Protein AF-A0A536AEK1-F1 (afdb_monomer_lite)

Radius of gyration: 20.66 Å; chains: 1; bounding box: 70×39×29 Å

Secondary structure (DSSP, 8-state):
-EEE-SSHHHHHHHHHHHHHTS----EEESSHHHHHT--TT---S-EEEEHHHHHHS-GGG--S-EEEEESSHHHHHHHHHTSTTEEEEEETT--HHHHHHHHHHHHHHHTT-S-HHHHHHHHHHHHHHHHHHHHHHHHTT-

pLDDT: mean 80.78, std 9.52, range [54.62, 93.81]

Foldseek 3Di:
DEEAAQDPVLSVVVVVLVVVVVPDDYDYDNALVVLVVDPDVDDDQEYEHELVRLVVHDQQSPPHQYEYEDQDQVSQAVSLVSHPNRQTYDYSPDDSVRVVVSVVSSNVVVVCVDPVVRVVVVVVVVVVVVVVVVVVVVVVVD

Structure (mmCIF, N/CA/C/O backbone):
data_AF-A0A536AEK1-F1
#
_entry.id   AF-A0A536AEK1-F1
#
loop_
_atom_site.group_PDB
_atom_site.id
_atom_site.type_symbol
_atom_site.label_atom_id
_atom_site.label_alt_id
_atom_site.label_comp_id
_atom_site.label_asym_id
_atom_site.label_entity_id
_atom_site.label_seq_id
_atom_site.pdbx_PDB_ins_code
_atom_site.Cartn_x
_atom_site.Cartn_y
_atom_site.Cartn_z
_atom_site.occupancy
_atom_site.B_iso_or_equiv
_atom_site.auth_seq_id
_atom_site.auth_comp_id
_atom_site.auth_asym_id
_atom_site.auth_atom_id
_atom_site.pdbx_PDB_model_num
ATOM 1 N N . MET A 1 1 ? -4.735 5.158 -2.231 1.00 83.69 1 MET A N 1
ATOM 2 C CA . MET A 1 1 ? -3.407 4.617 -1.862 1.00 83.69 1 MET A CA 1
ATOM 3 C C . MET A 1 1 ? -2.815 5.396 -0.697 1.00 83.69 1 MET A C 1
ATOM 5 O O . MET A 1 1 ? -2.724 6.614 -0.755 1.00 83.69 1 MET A O 1
ATOM 9 N N . LEU A 1 2 ? -2.430 4.705 0.374 1.00 81.56 2 LEU A N 1
ATOM 10 C CA . LEU A 1 2 ? -1.869 5.321 1.579 1.00 81.56 2 LEU A CA 1
ATOM 11 C C . LEU A 1 2 ? -0.337 5.312 1.528 1.00 81.56 2 LEU A C 1
ATOM 13 O O . LEU A 1 2 ? 0.259 4.276 1.253 1.00 81.56 2 LEU A O 1
ATOM 17 N N . LEU A 1 3 ? 0.296 6.440 1.830 1.00 83.12 3 LEU A N 1
ATOM 18 C CA . LEU A 1 3 ? 1.743 6.580 1.965 1.00 83.12 3 LEU A CA 1
ATOM 19 C C . LEU A 1 3 ? 2.090 6.771 3.440 1.00 83.12 3 LEU A C 1
ATOM 21 O O . LEU A 1 3 ? 1.753 7.796 4.030 1.00 83.12 3 LEU A O 1
ATOM 25 N N . VAL A 1 4 ? 2.780 5.801 4.033 1.00 81.75 4 VAL A N 1
ATOM 26 C CA . VAL A 1 4 ? 3.275 5.878 5.411 1.00 81.75 4 VAL A CA 1
ATOM 27 C C . VAL A 1 4 ? 4.788 6.054 5.364 1.00 81.75 4 VAL A C 1
ATOM 29 O O . VAL A 1 4 ? 5.545 5.089 5.251 1.00 81.75 4 VAL A O 1
ATOM 32 N N . VAL A 1 5 ? 5.238 7.304 5.412 1.00 80.69 5 VAL A N 1
ATOM 33 C CA . VAL A 1 5 ? 6.656 7.655 5.273 1.00 80.69 5 VAL A CA 1
ATOM 34 C C . VAL A 1 5 ? 7.016 8.677 6.340 1.00 80.69 5 VAL A C 1
ATOM 36 O O . VAL A 1 5 ? 6.451 9.769 6.374 1.00 80.69 5 VAL A O 1
ATOM 39 N N . GLY A 1 6 ? 7.977 8.332 7.199 1.00 72.94 6 GLY A N 1
ATOM 40 C CA . GLY A 1 6 ? 8.374 9.183 8.326 1.00 72.94 6 GLY A CA 1
ATOM 41 C C . GLY A 1 6 ? 9.117 10.447 7.897 1.00 72.94 6 GLY A C 1
ATOM 42 O O . GLY A 1 6 ? 9.081 11.452 8.599 1.00 72.94 6 GLY A O 1
ATOM 43 N N . HIS A 1 7 ? 9.762 10.425 6.725 1.00 70.06 7 HIS A N 1
ATOM 44 C CA . HIS A 1 7 ? 10.502 11.570 6.206 1.00 70.06 7 HIS A CA 1
ATOM 45 C C . HIS A 1 7 ? 9.621 12.443 5.290 1.00 70.06 7 HIS A C 1
ATOM 47 O O . HIS A 1 7 ? 9.190 11.968 4.232 1.00 70.06 7 HIS A O 1
ATOM 53 N N . PRO A 1 8 ? 9.378 13.726 5.628 1.00 66.56 8 PRO A N 1
ATOM 54 C CA . PRO A 1 8 ? 8.439 14.574 4.891 1.00 66.56 8 PRO A CA 1
ATOM 55 C C . PRO A 1 8 ? 8.846 14.804 3.428 1.00 66.56 8 PRO A C 1
ATOM 57 O O . PRO A 1 8 ? 7.977 14.793 2.558 1.00 66.56 8 PRO A O 1
ATOM 60 N N . GLY A 1 9 ? 10.148 14.929 3.138 1.00 64.62 9 GLY A N 1
ATOM 61 C CA . GLY A 1 9 ? 10.654 15.120 1.771 1.00 64.62 9 GLY A CA 1
ATOM 62 C C . GLY A 1 9 ? 10.483 13.894 0.864 1.00 64.62 9 GLY A C 1
ATOM 63 O O . GLY A 1 9 ? 10.085 14.033 -0.289 1.00 64.62 9 GLY A O 1
ATOM 64 N N . ILE A 1 10 ? 10.704 12.685 1.393 1.00 69.25 10 ILE A N 1
ATOM 65 C CA . ILE A 1 10 ? 10.526 11.433 0.634 1.00 69.25 10 ILE A CA 1
ATOM 66 C C . ILE A 1 10 ? 9.041 11.195 0.357 1.00 69.25 10 ILE A C 1
ATOM 68 O O . ILE A 1 10 ? 8.664 10.852 -0.761 1.00 69.25 10 ILE A O 1
ATOM 72 N N . GLY A 1 11 ? 8.190 11.425 1.361 1.00 70.12 11 GLY A N 1
ATOM 73 C CA . GLY A 1 11 ? 6.745 11.305 1.203 1.00 70.12 11 GLY A CA 1
ATOM 74 C C . GLY A 1 11 ? 6.191 12.247 0.130 1.00 70.12 11 GLY A C 1
ATOM 75 O O . GLY A 1 11 ? 5.407 11.802 -0.699 1.00 70.12 11 GLY A O 1
ATOM 76 N N . ALA A 1 12 ? 6.642 13.506 0.102 1.00 69.81 12 ALA A N 1
ATOM 77 C CA . ALA A 1 12 ? 6.214 14.486 -0.898 1.00 69.81 12 ALA A CA 1
ATOM 78 C C . ALA A 1 12 ? 6.686 14.138 -2.321 1.00 69.81 12 ALA A C 1
ATOM 80 O O 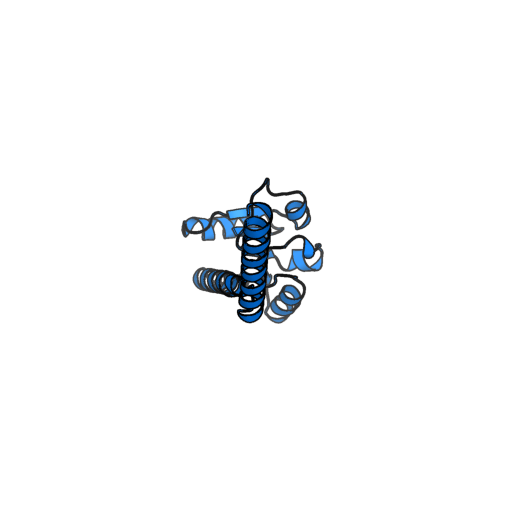. ALA A 1 12 ? 5.916 14.267 -3.270 1.00 69.81 12 ALA A O 1
ATOM 81 N N . GLY A 1 13 ? 7.927 13.662 -2.481 1.00 70.75 13 GLY A N 1
ATOM 82 C CA . GLY A 1 13 ? 8.441 13.233 -3.786 1.00 70.75 13 GLY A CA 1
ATOM 83 C C . GLY A 1 13 ? 7.690 12.022 -4.341 1.00 70.75 13 GLY A C 1
ATOM 84 O O . GLY A 1 13 ? 7.326 11.995 -5.514 1.00 70.75 13 GLY A O 1
ATOM 85 N N . LEU A 1 14 ? 7.396 11.044 -3.483 1.00 74.19 14 LEU A N 1
ATOM 86 C CA . LEU A 1 14 ? 6.643 9.854 -3.864 1.00 74.19 14 LEU A CA 1
ATOM 87 C C . LEU A 1 14 ? 5.182 10.186 -4.205 1.00 74.19 14 LEU A C 1
ATOM 89 O O . LEU A 1 14 ? 4.649 9.691 -5.193 1.00 74.19 14 LEU A O 1
ATOM 93 N N . GLU A 1 15 ? 4.551 11.054 -3.416 1.00 77.50 15 GLU A N 1
ATOM 94 C CA . GLU A 1 15 ? 3.208 11.570 -3.686 1.00 77.50 15 GLU A CA 1
ATOM 95 C C . GLU A 1 15 ? 3.150 12.314 -5.026 1.00 77.50 15 GLU A C 1
ATOM 97 O O . GLU A 1 15 ? 2.255 12.058 -5.826 1.00 77.50 15 GLU A O 1
ATOM 102 N N . ALA A 1 16 ? 4.133 13.171 -5.318 1.00 73.69 16 ALA A N 1
ATOM 103 C CA . ALA A 1 16 ? 4.214 13.878 -6.592 1.00 73.69 16 ALA A CA 1
ATOM 104 C C . ALA A 1 16 ? 4.345 12.914 -7.780 1.00 73.69 16 ALA A C 1
ATOM 106 O O . ALA A 1 16 ? 3.612 13.060 -8.756 1.00 73.69 16 ALA A O 1
ATOM 107 N N . LEU A 1 17 ? 5.217 11.904 -7.681 1.00 73.69 17 LEU A N 1
ATOM 108 C CA . LEU A 1 17 ? 5.374 10.875 -8.717 1.00 73.69 17 LEU A CA 1
ATOM 109 C C . LEU A 1 17 ? 4.064 10.125 -8.980 1.00 73.69 17 LEU A C 1
ATOM 111 O O . LEU A 1 17 ? 3.680 9.932 -10.128 1.00 73.69 17 LEU A O 1
ATOM 115 N N . LEU A 1 18 ? 3.351 9.746 -7.921 1.00 75.12 18 LEU A N 1
ATOM 116 C CA . LEU A 1 18 ? 2.094 9.006 -8.027 1.00 75.12 18 LEU A CA 1
ATOM 117 C C . LEU A 1 18 ? 0.932 9.863 -8.530 1.00 75.12 18 LEU A C 1
ATOM 119 O O . LEU A 1 18 ? 0.054 9.353 -9.224 1.00 75.12 18 LEU A O 1
ATOM 123 N N . ARG A 1 19 ? 0.931 11.158 -8.202 1.00 72.94 19 ARG A N 1
ATOM 124 C CA . ARG A 1 19 ? -0.086 12.104 -8.668 1.00 72.94 19 ARG A CA 1
ATOM 125 C C . ARG A 1 19 ? 0.078 12.445 -10.147 1.00 72.94 19 ARG A C 1
ATOM 127 O O . ARG A 1 19 ? -0.928 12.645 -10.814 1.00 72.94 19 ARG A O 1
ATOM 134 N N . ILE A 1 20 ? 1.310 12.470 -10.667 1.00 68.62 20 ILE A N 1
ATOM 135 C CA . ILE A 1 20 ? 1.577 12.650 -12.108 1.00 68.62 20 ILE A CA 1
ATOM 136 C C . ILE A 1 20 ? 0.928 11.534 -12.936 1.00 68.62 20 ILE A C 1
ATOM 138 O O . ILE A 1 20 ? 0.505 11.776 -14.061 1.00 68.62 20 ILE A O 1
ATOM 142 N N . GLU A 1 21 ? 0.798 10.325 -12.386 1.00 66.06 21 GLU A N 1
ATOM 143 C CA . GLU A 1 21 ? 0.109 9.234 -13.079 1.00 66.06 21 GLU A CA 1
ATOM 144 C C . GLU A 1 21 ? -1.427 9.389 -13.108 1.00 66.06 21 GLU A C 1
ATOM 146 O O . GLU A 1 21 ? -2.077 8.569 -13.752 1.00 66.06 21 GLU A O 1
ATOM 151 N N . GLU A 1 22 ? -2.015 10.375 -12.402 1.00 65.50 22 GLU A N 1
ATOM 152 C CA . GLU A 1 22 ? -3.465 10.664 -12.239 1.00 65.50 22 GLU A CA 1
ATOM 153 C C . GLU A 1 22 ? -4.361 9.460 -11.870 1.00 65.50 22 GLU A C 1
ATOM 155 O O . GLU A 1 22 ? -5.587 9.538 -11.838 1.00 65.50 22 GLU A O 1
ATOM 160 N N . ARG A 1 23 ? -3.749 8.320 -11.551 1.00 70.44 23 ARG A N 1
ATOM 161 C CA . ARG A 1 23 ? -4.412 7.025 -11.366 1.00 70.44 23 ARG A CA 1
ATOM 162 C C . ARG A 1 23 ? -4.653 6.654 -9.914 1.00 70.44 23 ARG A C 1
ATOM 164 O O . ARG A 1 23 ? -5.389 5.705 -9.649 1.00 70.44 23 ARG A O 1
ATOM 171 N N . TYR A 1 24 ? -4.030 7.364 -8.979 1.00 75.44 24 TYR A N 1
ATOM 172 C CA . TYR A 1 24 ? -4.073 7.027 -7.563 1.00 75.44 24 TYR A CA 1
ATOM 173 C C . TYR A 1 24 ? -4.486 8.244 -6.739 1.00 75.44 24 TYR A C 1
ATOM 175 O O . TYR A 1 24 ? -3.785 9.251 -6.721 1.00 75.44 24 TYR A O 1
ATOM 183 N N . ASP A 1 25 ? -5.586 8.122 -5.994 1.00 79.56 25 ASP A N 1
ATOM 184 C CA . ASP A 1 25 ? -5.889 9.041 -4.894 1.00 79.56 25 ASP A CA 1
ATOM 185 C C . ASP A 1 25 ? -4.926 8.744 -3.737 1.00 79.56 25 ASP A C 1
ATOM 187 O O . ASP A 1 25 ? -4.957 7.646 -3.172 1.00 79.56 25 ASP A O 1
ATOM 191 N N . THR A 1 26 ? -4.013 9.661 -3.421 1.00 83.44 26 THR A N 1
ATOM 192 C CA . THR A 1 26 ? -2.951 9.447 -2.428 1.00 83.44 26 THR A CA 1
ATOM 193 C C . THR A 1 26 ? -3.199 10.227 -1.148 1.00 83.44 26 THR A C 1
ATOM 195 O O . THR A 1 26 ? -3.470 11.422 -1.188 1.00 83.44 26 THR A O 1
ATOM 198 N N . ARG A 1 27 ? -3.010 9.581 0.008 1.00 84.31 27 ARG A N 1
ATOM 199 C CA . ARG A 1 27 ? -2.935 10.272 1.306 1.00 84.31 27 ARG A CA 1
ATOM 200 C C . ARG A 1 27 ? -1.663 9.902 2.035 1.00 84.31 27 ARG A C 1
ATOM 202 O O . ARG A 1 27 ? -1.237 8.750 1.984 1.00 84.31 27 ARG A O 1
ATOM 209 N N . ARG A 1 28 ? -1.078 10.870 2.737 1.00 84.94 28 ARG A N 1
ATOM 210 C CA . ARG A 1 28 ? 0.186 10.704 3.451 1.00 84.94 28 ARG A CA 1
ATOM 211 C C . ARG A 1 28 ? -0.006 10.790 4.956 1.00 84.94 28 ARG A C 1
ATOM 213 O O . ARG A 1 28 ? -0.659 11.697 5.459 1.00 84.94 28 ARG A O 1
ATOM 220 N N . VAL A 1 29 ? 0.653 9.883 5.659 1.00 84.38 29 VAL A N 1
ATOM 221 C CA . VAL A 1 29 ? 0.810 9.889 7.112 1.00 84.38 29 VAL A CA 1
ATOM 222 C C . VAL A 1 29 ? 2.277 9.652 7.460 1.00 84.38 29 VAL A C 1
ATOM 224 O O . VAL A 1 29 ? 3.035 9.074 6.678 1.00 84.38 29 VAL A O 1
ATOM 227 N N . GLN A 1 30 ? 2.695 10.124 8.628 1.00 84.19 30 GLN A N 1
ATOM 228 C CA . GLN A 1 30 ? 4.104 10.087 9.044 1.00 84.19 30 GLN A CA 1
ATOM 229 C C . GLN A 1 30 ? 4.419 8.923 9.988 1.00 84.19 30 GLN A C 1
ATOM 231 O O . GLN A 1 30 ? 5.583 8.619 10.236 1.00 84.19 30 GLN A O 1
ATOM 236 N N . SER A 1 31 ? 3.395 8.252 10.514 1.00 83.06 31 SER A N 1
ATOM 237 C CA . SER A 1 31 ? 3.552 7.128 11.434 1.00 83.06 31 SER A CA 1
ATOM 238 C C . SER A 1 31 ? 2.389 6.146 11.320 1.00 83.06 31 SER A C 1
ATOM 240 O O . SER A 1 31 ? 1.306 6.492 10.847 1.00 83.06 31 SER A O 1
ATOM 242 N N . LEU A 1 32 ? 2.600 4.914 11.792 1.00 81.81 32 LEU A N 1
ATOM 243 C CA . LEU A 1 32 ? 1.535 3.907 11.875 1.00 81.81 32 LEU A CA 1
ATOM 244 C C . LEU A 1 32 ? 0.471 4.253 12.926 1.00 81.81 32 LEU A C 1
ATOM 246 O O . LEU A 1 32 ? -0.676 3.841 12.792 1.00 81.81 32 LEU A O 1
ATOM 250 N N . GLU A 1 33 ? 0.809 5.065 13.927 1.00 81.19 33 GLU A N 1
ATOM 251 C CA . GLU A 1 33 ? -0.168 5.544 14.911 1.00 81.19 33 GLU A CA 1
ATOM 252 C C . GLU A 1 33 ? -1.182 6.508 14.279 1.00 81.19 33 GLU A C 1
ATOM 254 O O . GLU A 1 33 ? -2.368 6.437 14.586 1.00 81.19 33 GLU A O 1
ATOM 259 N N . GLN A 1 34 ? -0.762 7.336 13.313 1.00 78.81 34 GLN A N 1
ATOM 260 C CA . GLN A 1 34 ? -1.687 8.178 12.538 1.00 78.81 34 GLN A CA 1
ATOM 261 C C . GLN A 1 34 ? -2.637 7.351 11.662 1.00 78.81 34 GLN A C 1
ATOM 263 O O . GLN A 1 34 ? -3.770 7.762 11.439 1.00 78.81 34 GLN A O 1
ATOM 268 N N . VAL A 1 35 ? -2.213 6.166 11.204 1.00 78.94 35 VAL A N 1
ATOM 269 C CA . VAL A 1 35 ? -3.103 5.238 10.485 1.00 78.94 35 VAL A CA 1
ATOM 270 C C . VAL A 1 35 ? -4.239 4.776 11.399 1.00 78.94 35 VAL A C 1
ATOM 272 O O . VAL A 1 35 ? -5.390 4.740 10.972 1.00 78.94 35 VAL A O 1
ATOM 275 N N . ARG A 1 36 ? -3.933 4.466 12.667 1.00 72.75 36 ARG A N 1
ATOM 276 C CA . ARG A 1 36 ? -4.933 4.045 13.663 1.00 72.75 36 ARG A CA 1
ATOM 277 C C . ARG A 1 36 ? -5.816 5.167 14.166 1.00 72.75 36 ARG A C 1
ATOM 279 O O . ARG A 1 36 ? -6.997 4.929 14.387 1.00 72.75 36 ARG A O 1
ATOM 286 N N . ALA A 1 37 ? -5.245 6.357 14.353 1.00 67.38 37 ALA A N 1
ATOM 287 C CA . ALA A 1 37 ? -5.989 7.549 14.754 1.00 67.38 37 ALA A CA 1
ATOM 288 C C . ALA A 1 37 ? -7.073 7.930 13.732 1.00 67.38 37 ALA A C 1
ATOM 290 O O . ALA A 1 37 ? -7.967 8.706 14.050 1.00 67.38 37 ALA A O 1
ATOM 291 N N . GLY A 1 38 ? -7.027 7.317 12.548 1.00 61.53 38 GLY A N 1
ATOM 292 C CA . GLY A 1 38 ? -8.070 7.386 11.554 1.00 61.53 38 GLY A CA 1
ATOM 293 C C . GLY A 1 38 ? -7.723 8.428 10.512 1.00 61.53 38 GLY A C 1
ATOM 294 O O . GLY A 1 38 ? -7.489 9.597 10.799 1.00 61.53 38 GLY A O 1
ATOM 295 N N . VAL A 1 39 ? -7.726 7.984 9.265 1.00 61.44 39 VAL A N 1
ATOM 296 C CA . VAL A 1 39 ? -7.954 8.878 8.144 1.00 61.44 39 VAL A CA 1
ATOM 297 C C . VAL A 1 39 ? -9.472 8.867 7.948 1.00 61.44 39 VAL A C 1
ATOM 299 O O . VAL A 1 39 ? -9.984 7.885 7.424 1.00 61.44 39 VAL A O 1
ATOM 302 N N . ASP A 1 40 ? -10.185 9.882 8.448 1.00 58.78 40 ASP A N 1
ATOM 303 C CA . ASP A 1 40 ? -11.660 9.963 8.537 1.00 58.78 40 ASP A CA 1
ATOM 304 C C . ASP A 1 40 ? -12.413 9.208 7.427 1.00 58.78 40 ASP A C 1
ATOM 306 O O . ASP A 1 40 ? -12.527 9.684 6.295 1.00 58.78 40 ASP A O 1
ATOM 310 N N . GLY A 1 41 ? -12.899 8.001 7.751 1.00 61.91 41 GLY A N 1
ATOM 311 C CA . GLY A 1 41 ? -13.714 7.156 6.866 1.00 61.91 41 GLY A CA 1
ATOM 312 C C . GLY A 1 41 ? -13.057 6.715 5.551 1.00 61.91 41 GLY A C 1
ATOM 313 O O . GLY A 1 41 ? -13.710 6.070 4.734 1.00 61.91 41 GLY A O 1
ATOM 314 N N . TRP A 1 42 ? -11.786 7.043 5.319 1.00 68.88 42 TRP A N 1
ATOM 315 C CA . TRP A 1 42 ? -11.098 6.780 4.062 1.00 68.88 42 TRP A CA 1
ATOM 316 C C . TRP A 1 42 ? -10.290 5.490 4.151 1.00 68.88 42 TRP A C 1
ATOM 318 O O . TRP A 1 42 ? -9.361 5.349 4.948 1.00 68.88 42 TRP A O 1
ATOM 328 N N . THR A 1 43 ? -10.634 4.541 3.287 1.00 70.31 43 THR A N 1
ATOM 329 C CA . THR A 1 43 ? -9.960 3.249 3.183 1.00 70.31 43 THR A CA 1
ATOM 330 C C . THR A 1 43 ? -9.075 3.226 1.947 1.00 70.31 43 THR A C 1
ATOM 332 O O . THR A 1 43 ? -9.563 3.379 0.831 1.00 70.31 43 THR A O 1
ATOM 335 N N . ALA A 1 44 ? -7.776 2.997 2.126 1.00 81.25 44 ALA A N 1
ATOM 336 C CA . ALA A 1 44 ? -6.869 2.810 1.001 1.00 81.25 44 ALA A CA 1
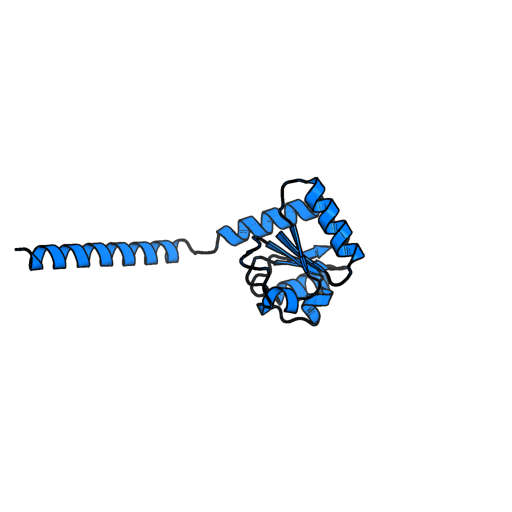ATOM 337 C C . ALA A 1 44 ? -6.936 1.380 0.448 1.00 81.25 44 ALA A C 1
ATOM 339 O O . ALA A 1 44 ? -6.874 0.420 1.213 1.00 81.25 44 ALA A O 1
ATOM 340 N N . ASP A 1 45 ? -6.921 1.238 -0.879 1.00 83.69 45 ASP A N 1
ATOM 341 C CA . ASP A 1 45 ? -6.828 -0.074 -1.544 1.00 83.69 45 ASP A CA 1
ATOM 342 C C . ASP A 1 45 ? -5.474 -0.766 -1.335 1.00 83.69 45 ASP A C 1
ATOM 344 O O . ASP A 1 45 ? -5.354 -1.989 -1.407 1.00 83.69 45 ASP A O 1
ATOM 348 N N . VAL A 1 46 ? -4.431 0.035 -1.117 1.00 87.94 46 VAL A N 1
ATOM 349 C CA . VAL A 1 46 ? -3.059 -0.410 -0.886 1.00 87.94 46 VAL A CA 1
ATOM 350 C C . VAL A 1 46 ? -2.302 0.654 -0.090 1.00 87.94 46 VAL A C 1
ATOM 352 O O . VAL A 1 46 ? -2.567 1.855 -0.234 1.00 87.94 46 VAL A O 1
ATOM 355 N N . ALA A 1 47 ? -1.359 0.215 0.739 1.00 90.19 47 ALA A N 1
ATOM 356 C CA . ALA A 1 47 ? -0.434 1.062 1.476 1.00 90.19 47 ALA A CA 1
ATOM 357 C C . ALA A 1 47 ? 1.015 0.848 1.013 1.00 90.19 47 ALA A C 1
ATOM 359 O O . ALA A 1 47 ? 1.459 -0.284 0.807 1.00 90.19 47 ALA A O 1
ATOM 360 N N . LEU A 1 48 ? 1.760 1.943 0.891 1.00 89.75 48 LEU A N 1
ATOM 361 C CA . LEU A 1 48 ? 3.208 1.960 0.733 1.00 89.75 48 LEU A CA 1
ATOM 362 C C . LEU A 1 48 ? 3.830 2.451 2.038 1.00 89.75 48 LEU A C 1
ATOM 364 O O . LEU A 1 48 ? 3.521 3.554 2.487 1.00 89.75 48 LEU A O 1
ATOM 368 N N . VAL A 1 49 ? 4.679 1.634 2.658 1.00 90.00 49 VAL A N 1
ATOM 369 C CA . VAL A 1 49 ? 5.183 1.892 4.015 1.00 90.00 49 VAL A CA 1
ATOM 370 C C . VAL A 1 49 ? 6.703 1.868 4.019 1.00 90.00 49 VAL A C 1
ATOM 372 O O . VAL A 1 49 ? 7.305 0.915 3.528 1.00 90.00 49 VAL A O 1
ATOM 375 N N . ASP A 1 50 ? 7.336 2.894 4.588 1.00 88.69 50 ASP A N 1
ATOM 376 C CA . ASP A 1 50 ? 8.784 2.884 4.810 1.00 88.69 50 ASP A CA 1
ATOM 377 C C . ASP A 1 50 ? 9.157 1.755 5.779 1.00 88.69 50 ASP A C 1
ATOM 379 O O . ASP A 1 50 ? 8.622 1.675 6.886 1.00 88.69 50 ASP A O 1
ATOM 383 N N . GLY A 1 51 ? 10.094 0.895 5.376 1.00 85.38 51 GLY A N 1
ATOM 384 C CA . GLY A 1 51 ? 10.568 -0.225 6.182 1.00 85.38 51 GLY A CA 1
ATOM 385 C C . GLY A 1 51 ? 11.051 0.177 7.576 1.00 85.38 51 GLY A C 1
ATOM 386 O O . GLY A 1 51 ? 10.835 -0.577 8.520 1.00 85.38 51 GLY A O 1
ATOM 387 N N . VAL A 1 52 ? 11.589 1.392 7.740 1.00 85.69 52 VAL A N 1
ATOM 388 C CA . VAL A 1 52 ? 11.984 1.910 9.061 1.00 85.69 52 VAL A CA 1
ATOM 389 C C . VAL A 1 52 ? 10.783 1.971 10.007 1.00 85.69 52 VAL A C 1
ATOM 391 O O . VAL A 1 52 ? 10.892 1.593 11.166 1.00 85.69 52 VAL A O 1
ATOM 394 N N . LEU A 1 53 ? 9.608 2.375 9.516 1.00 84.62 53 LEU A N 1
ATOM 395 C CA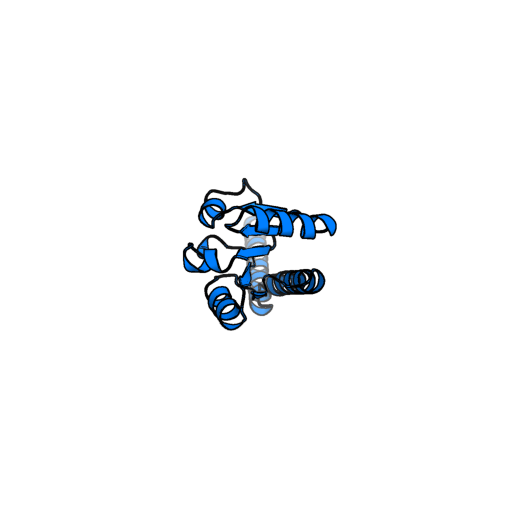 . LEU A 1 53 ? 8.390 2.450 10.328 1.00 84.62 53 LEU A CA 1
ATOM 396 C C . LEU A 1 53 ? 7.801 1.072 10.647 1.00 84.62 53 LEU A C 1
ATOM 398 O O . LEU A 1 53 ? 7.083 0.937 11.635 1.00 84.62 53 LEU A O 1
ATOM 402 N N . VAL A 1 54 ? 8.108 0.054 9.840 1.00 85.12 54 VAL A N 1
ATOM 403 C CA . VAL A 1 54 ? 7.704 -1.338 10.099 1.00 85.12 54 VAL A CA 1
ATOM 404 C C . VAL A 1 54 ? 8.515 -1.947 11.246 1.00 85.12 54 VAL A C 1
ATOM 406 O O . VAL A 1 54 ? 8.016 -2.826 11.941 1.00 85.12 54 VAL A O 1
ATOM 409 N N . GLU A 1 55 ? 9.756 -1.503 11.465 1.00 81.94 55 GLU A N 1
ATOM 410 C CA . GLU A 1 55 ? 10.592 -2.022 12.555 1.00 81.94 55 GLU A CA 1
ATOM 411 C C . GLU A 1 55 ? 10.167 -1.540 13.938 1.00 81.94 55 GLU A C 1
ATOM 413 O O . GLU A 1 55 ? 10.235 -2.313 14.891 1.00 81.94 55 GLU A O 1
ATOM 418 N N . VAL A 1 56 ? 9.736 -0.283 14.043 1.00 81.00 56 VAL A N 1
ATOM 419 C CA . VAL A 1 56 ? 9.393 0.350 15.327 1.00 81.00 56 VAL A CA 1
ATOM 420 C C . VAL A 1 56 ? 7.893 0.466 15.573 1.00 81.00 56 VAL A C 1
ATOM 422 O O . VAL A 1 56 ? 7.468 0.652 16.710 1.00 81.00 56 VAL A O 1
ATOM 425 N N . GLY A 1 57 ? 7.082 0.402 14.519 1.00 77.88 57 GLY A N 1
ATOM 426 C CA . GLY A 1 57 ? 5.653 0.659 14.596 1.00 77.88 57 GLY A CA 1
ATOM 427 C C . GLY A 1 57 ? 4.806 -0.605 14.722 1.00 77.88 57 GLY A C 1
ATOM 428 O O . GLY A 1 57 ? 5.220 -1.718 14.405 1.00 77.88 57 GLY A O 1
ATOM 429 N N . ARG A 1 58 ? 3.563 -0.412 15.160 1.00 80.94 58 ARG A N 1
ATOM 430 C CA . ARG A 1 58 ? 2.576 -1.484 15.292 1.00 80.94 58 ARG A CA 1
ATOM 431 C C . ARG A 1 58 ? 1.922 -1.797 13.944 1.00 80.94 58 ARG A C 1
ATOM 433 O O . ARG A 1 58 ? 1.058 -1.061 13.464 1.00 80.94 58 ARG A O 1
ATOM 440 N N . THR A 1 59 ? 2.349 -2.893 13.329 1.00 82.31 59 THR A N 1
ATOM 441 C CA . THR A 1 59 ? 1.997 -3.274 11.954 1.00 82.31 59 THR A CA 1
ATOM 442 C C . THR A 1 59 ? 0.535 -3.671 11.766 1.00 82.31 59 THR A C 1
ATOM 444 O O . THR A 1 59 ? 0.034 -3.631 10.645 1.00 82.31 59 THR A O 1
ATOM 447 N N . GLU A 1 60 ? -0.188 -3.989 12.841 1.00 79.56 60 GLU A N 1
ATOM 448 C CA . GLU A 1 60 ? -1.599 -4.393 12.786 1.00 79.56 60 GLU A CA 1
ATOM 449 C C . GLU A 1 60 ? -2.532 -3.226 12.438 1.00 79.56 60 GLU A C 1
ATOM 451 O O . GLU A 1 60 ? -3.701 -3.436 12.133 1.00 79.56 60 GLU A O 1
ATOM 456 N N . ALA A 1 61 ? -2.026 -1.988 12.466 1.00 79.44 61 ALA A N 1
ATOM 457 C CA . ALA A 1 61 ? -2.728 -0.811 11.956 1.00 79.44 61 ALA A CA 1
ATOM 458 C C . ALA A 1 61 ? -3.013 -0.891 10.444 1.00 79.44 61 ALA A C 1
ATOM 460 O O . ALA A 1 61 ? -3.922 -0.235 9.940 1.00 79.44 61 ALA A O 1
ATOM 461 N N . LEU A 1 62 ? -2.229 -1.686 9.713 1.00 82.44 62 LEU A N 1
ATOM 462 C CA . LEU A 1 62 ? -2.283 -1.801 8.261 1.00 82.44 62 LEU A CA 1
ATOM 463 C C . LEU A 1 62 ? -3.147 -2.997 7.858 1.00 82.44 62 LEU A C 1
ATOM 465 O O . LEU A 1 62 ? -2.651 -4.059 7.481 1.00 82.44 62 LEU A O 1
ATOM 469 N N . ALA A 1 63 ? -4.463 -2.816 7.949 1.00 81.12 63 ALA A N 1
ATOM 470 C CA . ALA A 1 63 ? -5.443 -3.834 7.562 1.00 81.12 63 ALA A CA 1
ATOM 471 C C . ALA A 1 63 ? -5.587 -3.998 6.033 1.00 81.12 63 ALA A C 1
ATOM 473 O O . ALA A 1 63 ? -6.244 -4.927 5.563 1.00 81.12 63 ALA A O 1
ATOM 474 N N . MET A 1 64 ? -4.981 -3.104 5.250 1.00 85.81 64 MET A N 1
ATOM 475 C CA . MET A 1 64 ? -5.005 -3.117 3.790 1.00 85.81 64 MET A CA 1
ATOM 476 C C . MET A 1 64 ? -3.739 -3.765 3.199 1.00 85.81 64 MET A C 1
ATOM 478 O O . MET A 1 64 ? -2.693 -3.82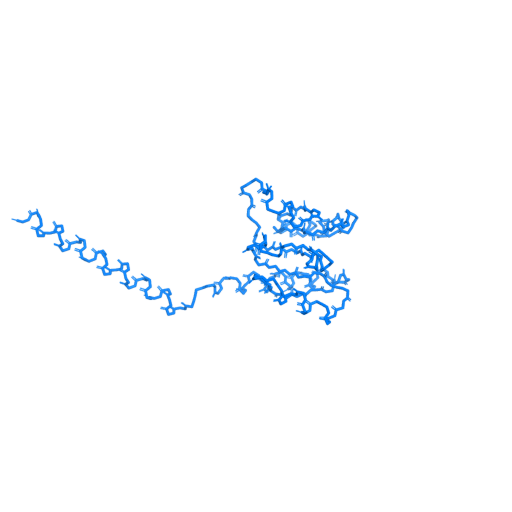6 3.855 1.00 85.81 64 MET A O 1
ATOM 482 N N . PRO A 1 65 ? -3.788 -4.224 1.936 1.00 89.19 65 PRO A N 1
ATOM 483 C CA . PRO A 1 65 ? -2.620 -4.729 1.220 1.00 89.19 65 PRO A CA 1
ATOM 484 C C . PRO A 1 65 ? -1.443 -3.758 1.324 1.00 89.19 65 PRO A C 1
ATOM 486 O O . PRO A 1 65 ? -1.588 -2.585 1.000 1.00 89.19 65 PRO A O 1
ATOM 489 N N . THR A 1 66 ? -0.283 -4.231 1.775 1.00 90.50 66 THR A N 1
ATOM 490 C CA . THR A 1 66 ? 0.846 -3.337 2.066 1.00 90.50 66 THR A CA 1
ATOM 491 C C . THR A 1 66 ? 2.120 -3.760 1.346 1.00 90.50 66 THR A C 1
ATOM 493 O O . THR A 1 66 ? 2.487 -4.934 1.364 1.00 90.50 66 THR A O 1
ATOM 496 N N . ILE A 1 67 ? 2.818 -2.801 0.741 1.00 92.12 67 ILE A N 1
ATOM 497 C CA . ILE A 1 67 ? 4.149 -2.972 0.152 1.00 92.12 67 ILE A CA 1
ATOM 498 C C . ILE A 1 67 ? 5.164 -2.194 0.995 1.00 92.12 67 ILE A C 1
ATOM 500 O O . ILE A 1 67 ? 4.962 -1.015 1.293 1.00 92.12 67 ILE A O 1
ATOM 504 N N . VAL A 1 68 ? 6.271 -2.844 1.355 1.00 92.88 68 VAL A N 1
ATOM 505 C CA . VAL A 1 68 ? 7.364 -2.213 2.113 1.00 92.88 68 VAL A CA 1
ATOM 506 C C . VAL A 1 68 ? 8.372 -1.552 1.179 1.00 92.88 68 VAL A C 1
ATOM 508 O O . VAL A 1 68 ? 8.861 -2.189 0.251 1.00 92.88 68 VAL A O 1
ATOM 511 N N . LEU A 1 69 ? 8.749 -0.308 1.457 1.00 90.69 69 LEU A N 1
ATOM 512 C CA . LEU A 1 69 ? 9.891 0.353 0.831 1.00 90.69 69 LEU A CA 1
ATOM 513 C C . LEU A 1 69 ? 11.161 0.084 1.639 1.00 90.69 69 LEU A C 1
ATOM 515 O O . LEU A 1 69 ? 11.278 0.526 2.782 1.00 90.69 69 LEU A O 1
ATOM 519 N N . SER A 1 70 ? 12.135 -0.599 1.043 1.00 90.31 70 SER A N 1
ATOM 520 C CA . SER A 1 70 ? 13.403 -0.948 1.694 1.00 90.31 70 SER A CA 1
ATOM 521 C C . SER A 1 70 ? 14.611 -0.508 0.867 1.00 90.31 70 SER A C 1
ATOM 523 O O . SER A 1 70 ? 14.535 -0.382 -0.351 1.00 90.31 70 SER A O 1
ATOM 525 N N . GLY A 1 71 ? 15.750 -0.269 1.518 1.00 87.19 71 GLY A N 1
ATOM 526 C CA . GLY A 1 71 ? 17.014 -0.011 0.819 1.00 87.19 71 GLY A CA 1
ATOM 527 C C . GLY A 1 71 ? 17.621 -1.272 0.190 1.00 87.19 71 GLY A C 1
ATOM 528 O O . GLY A 1 71 ? 18.311 -1.187 -0.824 1.00 87.19 71 GLY A O 1
ATOM 529 N N . ASN A 1 72 ? 17.337 -2.448 0.761 1.00 87.62 72 ASN A N 1
ATOM 530 C CA . ASN A 1 72 ? 17.895 -3.726 0.323 1.00 87.62 72 ASN A CA 1
ATOM 531 C C . ASN A 1 72 ? 16.869 -4.873 0.383 1.00 87.62 72 ASN A C 1
ATOM 533 O O . ASN A 1 72 ? 15.827 -4.782 1.040 1.00 87.62 72 ASN A O 1
ATOM 537 N N . ALA A 1 73 ? 17.191 -5.961 -0.321 1.00 88.31 73 ALA A N 1
ATOM 538 C CA . ALA A 1 73 ? 16.293 -7.096 -0.503 1.00 88.31 73 ALA A CA 1
ATOM 539 C C . ALA A 1 73 ? 16.070 -7.937 0.752 1.00 88.31 73 ALA A C 1
ATOM 541 O O . ALA A 1 73 ? 14.952 -8.395 0.990 1.00 88.31 73 ALA A O 1
ATOM 542 N N . MET A 1 74 ? 17.122 -8.125 1.547 1.00 89.06 74 MET A N 1
ATOM 543 C CA . MET A 1 74 ? 17.071 -8.930 2.762 1.00 89.06 74 MET A CA 1
ATOM 544 C C . MET A 1 74 ? 16.098 -8.314 3.772 1.00 89.06 74 MET A C 1
ATOM 546 O O . MET A 1 74 ? 15.153 -8.974 4.211 1.00 89.06 74 MET A O 1
ATOM 550 N N . ASP A 1 7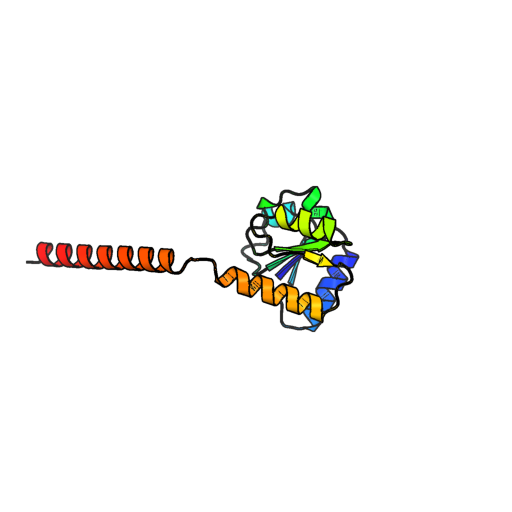5 ? 16.264 -7.024 4.055 1.00 89.38 75 ASP A N 1
ATOM 551 C CA . ASP A 1 75 ? 15.392 -6.288 4.964 1.00 89.38 75 ASP A CA 1
ATOM 552 C C . ASP A 1 75 ? 13.993 -6.143 4.377 1.00 89.38 75 ASP A C 1
ATOM 554 O O . ASP A 1 75 ? 13.007 -6.338 5.082 1.00 89.38 75 ASP A O 1
ATOM 558 N N . GLY A 1 76 ? 13.878 -5.892 3.070 1.00 88.81 76 GLY A N 1
ATOM 559 C CA . GLY A 1 76 ? 12.581 -5.768 2.409 1.00 88.81 76 GLY A CA 1
ATOM 560 C C . GLY A 1 76 ? 11.720 -7.021 2.577 1.00 88.81 76 GLY A C 1
ATOM 561 O O . GLY A 1 76 ? 10.565 -6.929 2.995 1.00 88.81 76 GLY A O 1
ATOM 562 N N . ALA A 1 77 ? 12.290 -8.201 2.323 1.00 89.56 77 ALA A N 1
ATOM 563 C CA . ALA A 1 77 ? 11.587 -9.469 2.491 1.00 89.56 77 ALA A CA 1
ATOM 564 C C . ALA A 1 77 ? 11.237 -9.745 3.962 1.00 89.56 77 ALA A C 1
ATOM 566 O O . ALA A 1 77 ? 10.097 -10.102 4.273 1.00 89.56 77 ALA A O 1
ATOM 567 N N . ARG A 1 78 ? 12.196 -9.528 4.872 1.00 92.00 78 ARG A N 1
ATOM 568 C CA . ARG A 1 78 ? 12.004 -9.705 6.317 1.00 92.00 78 ARG A CA 1
ATOM 569 C C . ARG A 1 78 ? 10.881 -8.813 6.844 1.00 92.00 78 ARG A C 1
ATOM 571 O O . ARG A 1 78 ? 9.993 -9.302 7.536 1.00 92.00 78 ARG A O 1
ATOM 578 N N . LEU A 1 79 ? 10.876 -7.531 6.496 1.00 90.88 79 LEU A N 1
ATOM 579 C CA . LEU A 1 79 ? 9.882 -6.564 6.963 1.00 90.88 79 LEU A CA 1
ATOM 580 C C . LEU A 1 79 ? 8.506 -6.813 6.350 1.00 90.88 79 LEU A C 1
ATOM 582 O O . LEU A 1 79 ? 7.510 -6.778 7.067 1.00 90.88 79 LEU A O 1
ATOM 586 N N . ALA A 1 80 ? 8.439 -7.149 5.060 1.00 90.31 80 ALA A N 1
ATOM 587 C CA . ALA A 1 80 ? 7.175 -7.496 4.418 1.00 90.31 80 ALA A CA 1
ATOM 588 C C . ALA A 1 80 ? 6.501 -8.708 5.081 1.00 90.31 80 ALA A C 1
ATOM 590 O O . ALA A 1 80 ? 5.278 -8.729 5.195 1.00 90.31 80 ALA A O 1
ATOM 591 N N . SER A 1 81 ? 7.282 -9.682 5.565 1.00 88.62 81 SER A N 1
ATOM 592 C CA . SER A 1 81 ? 6.753 -10.862 6.267 1.00 88.62 81 SER A CA 1
ATOM 593 C C . SER A 1 81 ? 6.156 -10.565 7.650 1.00 88.62 81 SER A C 1
ATOM 595 O O . SER A 1 81 ? 5.381 -11.366 8.161 1.00 88.62 81 SER A O 1
ATOM 597 N N . ARG A 1 82 ? 6.477 -9.409 8.250 1.00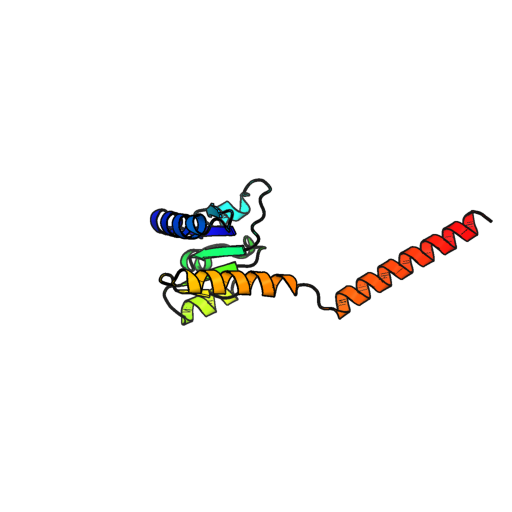 88.62 82 ARG A N 1
ATOM 598 C CA . ARG A 1 82 ? 5.927 -8.968 9.547 1.00 88.62 82 ARG A CA 1
ATOM 599 C C . ARG A 1 82 ? 4.564 -8.292 9.429 1.00 88.62 82 ARG A C 1
ATOM 601 O O . ARG A 1 82 ? 3.914 -8.033 10.439 1.00 88.62 82 ARG A O 1
ATOM 608 N N . LEU A 1 83 ? 4.159 -7.944 8.211 1.00 87.38 83 LEU A N 1
ATOM 609 C CA . LEU A 1 83 ? 2.902 -7.260 7.956 1.00 87.38 83 LEU A CA 1
ATOM 610 C C . LEU A 1 83 ? 1.780 -8.290 7.767 1.00 87.38 83 LEU A C 1
ATOM 612 O O . LEU A 1 83 ? 1.895 -9.130 6.871 1.00 87.38 83 LEU A O 1
ATOM 616 N N . PRO A 1 84 ? 0.659 -8.189 8.507 1.00 84.56 84 PRO A N 1
ATOM 617 C CA . PRO A 1 84 ? -0.469 -9.115 8.361 1.00 84.56 84 PRO A CA 1
ATOM 618 C C . PRO A 1 84 ? -1.012 -9.194 6.926 1.00 84.56 84 PRO A C 1
ATOM 620 O O . PRO A 1 84 ? -1.357 -10.265 6.435 1.00 84.56 84 PRO A O 1
ATOM 623 N N . ALA A 1 85 ? -1.039 -8.054 6.231 1.00 85.38 85 ALA A N 1
ATOM 624 C CA . ALA A 1 85 ? -1.458 -7.932 4.837 1.00 85.38 85 ALA A CA 1
ATOM 625 C C . ALA A 1 85 ? -0.282 -7.616 3.887 1.00 85.38 85 ALA A C 1
ATOM 627 O O . ALA A 1 85 ? -0.477 -7.008 2.828 1.00 85.38 85 ALA A O 1
ATOM 628 N N . GLY A 1 86 ? 0.941 -8.025 4.244 1.00 88.00 86 GLY A N 1
ATOM 629 C CA . GLY A 1 86 ? 2.148 -7.807 3.445 1.00 88.00 86 GLY A CA 1
ATOM 630 C C . GLY A 1 86 ? 2.066 -8.455 2.059 1.00 88.00 86 GLY A C 1
ATOM 631 O O . GLY A 1 86 ? 1.845 -9.658 1.920 1.00 88.00 86 GLY A O 1
ATOM 632 N N . ARG A 1 87 ? 2.251 -7.660 1.001 1.00 90.81 87 ARG A N 1
ATOM 633 C CA . ARG A 1 87 ? 2.222 -8.093 -0.411 1.00 90.81 87 ARG A CA 1
ATOM 634 C C . ARG A 1 87 ? 3.582 -8.042 -1.099 1.00 90.81 87 ARG A C 1
ATOM 636 O O . ARG A 1 87 ? 3.661 -8.308 -2.297 1.00 90.81 87 ARG A O 1
ATOM 643 N N . GLY A 1 88 ? 4.640 -7.772 -0.342 1.00 91.38 88 GLY A N 1
ATOM 644 C CA . GLY A 1 88 ? 6.018 -7.765 -0.813 1.00 91.38 88 GLY A CA 1
ATOM 645 C C . GLY A 1 88 ? 6.732 -6.471 -0.455 1.00 91.38 88 GLY A C 1
ATOM 646 O O . GLY A 1 88 ? 6.319 -5.738 0.444 1.00 91.38 88 GLY A O 1
ATOM 647 N N . TRP A 1 89 ? 7.816 -6.208 -1.172 1.00 93.81 89 TRP A N 1
ATOM 648 C CA . TRP A 1 89 ? 8.662 -5.048 -0.953 1.00 93.81 89 TRP A CA 1
ATOM 649 C C . TRP A 1 89 ? 9.153 -4.477 -2.287 1.00 93.81 89 TRP A C 1
ATOM 651 O O . TRP A 1 89 ? 9.160 -5.169 -3.308 1.00 93.81 89 TRP A O 1
ATOM 661 N N . LEU A 1 90 ? 9.547 -3.209 -2.263 1.00 91.00 90 LEU A N 1
ATOM 662 C CA . LEU A 1 90 ? 10.169 -2.480 -3.361 1.00 91.00 90 LEU A CA 1
ATOM 663 C C . LEU A 1 90 ? 11.420 -1.766 -2.847 1.00 91.00 90 LEU A C 1
ATOM 665 O O . LEU A 1 90 ? 11.491 -1.386 -1.673 1.00 91.00 90 LEU A O 1
ATOM 669 N N . ARG A 1 91 ? 12.409 -1.575 -3.727 1.00 87.81 91 ARG A N 1
ATOM 670 C CA . ARG A 1 91 ? 13.557 -0.725 -3.399 1.00 87.81 91 ARG A CA 1
ATOM 671 C C . ARG A 1 91 ? 13.129 0.744 -3.329 1.00 87.81 91 ARG A C 1
ATOM 673 O O . ARG A 1 91 ? 12.233 1.158 -4.057 1.00 87.81 91 ARG A O 1
ATOM 680 N N . LYS A 1 92 ? 13.771 1.542 -2.472 1.00 84.12 92 LYS A N 1
ATOM 681 C CA . LYS A 1 92 ? 13.493 2.990 -2.356 1.00 84.12 92 LYS A CA 1
ATOM 682 C C . LYS A 1 92 ? 13.832 3.783 -3.626 1.00 84.12 92 LYS A C 1
ATOM 684 O O . LYS A 1 92 ? 13.230 4.821 -3.857 1.00 84.12 92 LYS A O 1
ATOM 689 N N . ASP A 1 93 ? 14.760 3.289 -4.437 1.00 79.62 93 ASP A N 1
ATOM 690 C CA . ASP A 1 93 ? 15.148 3.833 -5.745 1.00 79.62 93 ASP A CA 1
ATOM 691 C C . ASP A 1 93 ? 14.461 3.100 -6.913 1.00 79.62 93 ASP A C 1
ATOM 693 O O . ASP A 1 93 ? 14.942 3.140 -8.044 1.00 79.62 93 ASP A O 1
ATOM 697 N N . ALA A 1 94 ? 13.358 2.391 -6.645 1.00 82.00 94 ALA A N 1
ATOM 698 C CA . ALA A 1 94 ? 12.564 1.753 -7.684 1.00 82.00 94 ALA A CA 1
ATOM 699 C C . ALA A 1 94 ? 12.072 2.788 -8.705 1.00 82.00 94 ALA A C 1
ATOM 701 O O . ALA A 1 94 ? 11.663 3.896 -8.350 1.00 82.00 94 ALA A O 1
ATOM 702 N N . THR A 1 95 ? 12.086 2.404 -9.980 1.00 81.12 95 THR A N 1
ATOM 703 C CA . THR A 1 95 ? 11.557 3.250 -11.051 1.00 81.12 95 THR A CA 1
ATOM 704 C C . THR A 1 95 ? 10.032 3.365 -10.951 1.00 81.12 95 THR A C 1
ATOM 706 O O . THR A 1 95 ? 9.377 2.551 -10.294 1.00 81.12 95 THR A O 1
ATOM 709 N N . ALA A 1 96 ? 9.440 4.342 -11.645 1.00 76.94 96 ALA A N 1
ATOM 710 C CA . ALA A 1 96 ? 7.982 4.471 -11.729 1.00 76.94 96 ALA A CA 1
ATOM 711 C C . ALA A 1 96 ? 7.315 3.183 -12.261 1.00 76.94 96 ALA A C 1
ATOM 713 O O . ALA A 1 96 ? 6.314 2.720 -11.717 1.00 76.94 96 ALA A O 1
ATOM 714 N N . ASP A 1 97 ? 7.930 2.518 -13.245 1.00 79.75 97 ASP A N 1
ATOM 715 C CA . ASP A 1 97 ? 7.431 1.244 -13.773 1.00 79.75 97 ASP A CA 1
ATOM 716 C C . ASP A 1 97 ? 7.504 0.092 -12.765 1.00 79.75 97 ASP A C 1
ATOM 718 O O . ASP A 1 97 ? 6.628 -0.780 -12.734 1.00 79.75 97 ASP A O 1
ATOM 722 N N . ASP A 1 98 ? 8.536 0.058 -11.925 1.00 84.75 98 ASP A N 1
ATOM 723 C CA . ASP A 1 98 ? 8.646 -0.937 -10.857 1.00 84.75 98 ASP A CA 1
ATOM 724 C C . ASP A 1 98 ? 7.592 -0.708 -9.777 1.00 84.75 98 ASP A C 1
ATOM 726 O O . ASP A 1 98 ? 6.972 -1.667 -9.302 1.00 84.75 98 ASP A O 1
ATOM 730 N N . LEU A 1 99 ? 7.351 0.560 -9.439 1.00 82.81 99 LEU A N 1
ATOM 731 C CA . LEU A 1 99 ? 6.317 0.980 -8.504 1.00 82.81 99 LEU A CA 1
ATOM 732 C C . LEU A 1 99 ? 4.933 0.554 -9.001 1.00 82.81 99 LEU A C 1
ATOM 734 O O . LEU A 1 99 ? 4.222 -0.170 -8.299 1.00 82.81 99 LEU A O 1
ATOM 738 N N . ARG A 1 100 ? 4.599 0.899 -10.248 1.00 84.00 100 ARG A N 1
ATOM 739 C CA . ARG A 1 100 ? 3.341 0.529 -10.903 1.00 84.00 100 ARG A CA 1
ATOM 740 C C . ARG A 1 100 ? 3.131 -0.985 -10.921 1.00 84.00 100 ARG A C 1
ATOM 742 O O . ARG A 1 100 ? 2.110 -1.477 -10.440 1.00 84.00 100 ARG A O 1
ATOM 749 N N . ARG A 1 101 ? 4.119 -1.754 -11.394 1.00 86.06 101 ARG A N 1
ATOM 750 C CA . ARG A 1 101 ? 4.046 -3.230 -11.416 1.00 86.06 101 ARG A CA 1
ATOM 751 C C . ARG A 1 101 ? 3.954 -3.832 -10.014 1.00 86.06 101 ARG A C 1
ATOM 753 O O . ARG A 1 101 ? 3.377 -4.907 -9.833 1.00 86.06 101 ARG A O 1
ATOM 760 N N . GLY A 1 102 ? 4.561 -3.201 -9.013 1.00 87.00 102 GLY A N 1
ATOM 761 C CA . GLY A 1 102 ? 4.431 -3.592 -7.610 1.00 87.00 102 GLY A CA 1
ATOM 762 C C . GLY A 1 102 ? 3.001 -3.421 -7.102 1.00 87.00 102 GLY A C 1
ATOM 763 O O . GLY A 1 102 ? 2.423 -4.369 -6.564 1.00 87.00 102 GLY A O 1
ATOM 764 N N . ILE A 1 103 ? 2.420 -2.245 -7.339 1.00 85.50 103 ILE A N 1
ATOM 765 C CA . ILE A 1 103 ? 1.059 -1.883 -6.928 1.00 85.50 103 ILE A CA 1
ATOM 766 C C . ILE A 1 103 ? 0.022 -2.785 -7.601 1.00 85.50 103 ILE A C 1
ATOM 768 O O . ILE A 1 103 ? -0.786 -3.407 -6.910 1.00 85.50 103 ILE A O 1
ATOM 772 N N . GLU A 1 104 ? 0.081 -2.941 -8.927 1.00 86.50 104 GLU A N 1
ATOM 773 C CA . GLU A 1 104 ? -0.846 -3.797 -9.682 1.00 86.50 104 GLU A CA 1
ATOM 774 C C . GLU A 1 104 ? -0.855 -5.234 -9.134 1.00 86.50 104 GLU A C 1
ATOM 776 O O . GLU A 1 104 ? -1.915 -5.815 -8.882 1.00 86.50 104 GLU A O 1
ATOM 781 N N . ARG A 1 105 ? 0.326 -5.804 -8.856 1.00 85.56 105 ARG A N 1
ATOM 782 C CA . ARG A 1 105 ? 0.440 -7.149 -8.271 1.00 85.56 105 ARG A CA 1
ATOM 783 C C . ARG A 1 105 ? -0.163 -7.232 -6.870 1.00 85.56 105 ARG A C 1
ATOM 785 O O . ARG A 1 105 ? -0.823 -8.228 -6.557 1.00 85.56 105 ARG A O 1
ATOM 792 N N . ALA A 1 106 ? 0.047 -6.220 -6.030 1.00 85.69 106 ALA A N 1
ATOM 793 C CA . ALA A 1 106 ? -0.518 -6.185 -4.683 1.00 85.69 106 ALA A CA 1
ATOM 794 C C . ALA A 1 106 ? -2.054 -6.127 -4.709 1.00 85.69 106 ALA A C 1
ATOM 796 O O . ALA A 1 106 ? -2.710 -6.853 -3.953 1.00 85.69 106 ALA A O 1
ATOM 797 N N . LEU A 1 107 ? -2.629 -5.351 -5.630 1.00 83.31 107 LEU A N 1
ATOM 798 C CA . LEU A 1 107 ? -4.077 -5.242 -5.816 1.00 83.31 107 LEU A CA 1
ATOM 799 C C . LEU A 1 107 ? -4.689 -6.546 -6.354 1.00 83.31 107 LEU A C 1
ATOM 801 O O . LEU A 1 107 ? -5.659 -7.058 -5.790 1.00 83.31 107 LEU A O 1
ATOM 805 N N . VAL A 1 108 ? -4.088 -7.155 -7.383 1.00 79.62 108 VAL A N 1
ATOM 806 C CA . VAL A 1 108 ? -4.572 -8.425 -7.963 1.00 79.62 108 VAL A CA 1
ATOM 807 C C . VAL A 1 108 ? -4.559 -9.552 -6.932 1.00 79.62 108 VAL A C 1
ATOM 809 O O . VAL A 1 108 ? -5.516 -10.322 -6.827 1.00 79.62 108 VAL A O 1
ATOM 812 N N . ARG A 1 109 ? -3.498 -9.648 -6.122 1.00 66.75 109 ARG A N 1
ATOM 813 C CA . ARG A 1 109 ? -3.387 -10.698 -5.100 1.00 66.75 109 ARG A CA 1
ATOM 814 C C . ARG A 1 109 ? -4.422 -10.526 -3.984 1.00 66.75 109 ARG A C 1
ATOM 816 O O . ARG A 1 109 ? -4.721 -11.497 -3.289 1.00 66.75 109 ARG A O 1
ATOM 823 N N . SER A 1 110 ? -4.957 -9.324 -3.795 1.00 59.31 110 SER A N 1
ATOM 824 C CA . SER A 1 110 ? -5.950 -9.020 -2.760 1.00 59.31 110 SER A CA 1
ATOM 825 C C . SER A 1 110 ? -7.361 -9.436 -3.165 1.00 59.31 110 SER A C 1
ATOM 827 O O . SER A 1 110 ? -8.111 -9.931 -2.331 1.00 59.31 110 SER A O 1
ATOM 829 N N . ARG A 1 111 ? -7.678 -9.403 -4.467 1.00 59.06 111 ARG A N 1
ATOM 830 C CA . ARG A 1 111 ? -8.956 -9.910 -5.002 1.00 59.06 111 ARG A CA 1
ATOM 831 C C . ARG A 1 111 ? -9.135 -11.430 -4.892 1.00 59.06 111 ARG A C 1
ATOM 833 O O . ARG A 1 111 ? -10.253 -11.913 -5.010 1.00 59.06 111 ARG A O 1
ATOM 840 N N . ARG A 1 112 ? -8.074 -12.201 -4.620 1.00 58.97 112 ARG A N 1
ATOM 841 C CA . ARG A 1 112 ? -8.154 -13.660 -4.371 1.00 58.97 112 ARG A CA 1
ATOM 842 C C . ARG A 1 112 ? -8.542 -14.031 -2.929 1.00 58.97 112 ARG A C 1
ATOM 844 O O . ARG A 1 112 ? -8.358 -15.176 -2.534 1.00 58.97 112 ARG A O 1
ATOM 851 N N . GLY A 1 113 ? -9.053 -13.081 -2.143 1.00 54.62 113 GLY A N 1
ATOM 852 C CA . GLY A 1 113 ? -9.273 -13.211 -0.697 1.00 54.62 113 GLY A CA 1
ATOM 853 C C . GLY A 1 113 ? -10.287 -14.261 -0.227 1.00 54.62 113 GLY A C 1
ATOM 854 O O . GLY A 1 113 ? -10.316 -14.541 0.964 1.00 54.62 113 GLY A O 1
ATOM 855 N N . VAL A 1 114 ? -11.074 -14.887 -1.110 1.00 56.88 114 VAL A N 1
ATOM 856 C CA . VAL A 1 114 ? -11.953 -16.003 -0.726 1.00 56.88 114 VAL A CA 1
ATOM 857 C C . VAL A 1 114 ? -11.611 -17.227 -1.576 1.00 56.88 114 VAL A C 1
ATOM 859 O O . VAL A 1 114 ? -11.734 -17.163 -2.803 1.00 56.88 114 VAL A O 1
ATOM 862 N N . PRO A 1 115 ? -11.183 -18.354 -0.972 1.00 64.44 115 PRO A N 1
ATOM 863 C CA . PRO A 1 115 ? -11.015 -19.585 -1.723 1.00 64.44 115 PRO A CA 1
ATOM 864 C C . PRO A 1 115 ? -12.368 -19.971 -2.338 1.00 64.44 115 PRO A C 1
ATOM 866 O O . PRO A 1 115 ? -13.378 -19.930 -1.631 1.00 64.44 115 PRO A O 1
ATOM 869 N N . PRO A 1 116 ? -12.424 -20.403 -3.610 1.00 67.31 116 PRO A N 1
ATOM 870 C CA . PRO A 1 116 ? -13.688 -20.681 -4.300 1.00 67.31 116 PRO A CA 1
ATOM 871 C C . PRO A 1 116 ? -14.554 -21.710 -3.559 1.00 67.31 116 PRO A C 1
ATOM 873 O O . PRO A 1 116 ? -15.776 -21.644 -3.606 1.00 67.31 116 PRO A O 1
ATOM 876 N N . ARG A 1 117 ? -13.923 -22.611 -2.795 1.00 75.69 117 ARG A N 1
ATOM 877 C CA . ARG A 1 117 ? -14.602 -23.584 -1.926 1.00 75.69 117 ARG A CA 1
ATOM 878 C C . ARG A 1 117 ? -15.362 -22.932 -0.767 1.00 75.69 117 ARG A C 1
ATOM 880 O O . ARG A 1 117 ? -16.461 -23.368 -0.453 1.00 75.69 117 ARG A O 1
ATOM 887 N N . VAL A 1 118 ? -14.802 -21.891 -0.150 1.00 77.25 118 VAL A N 1
ATOM 888 C CA . VAL A 1 118 ? -15.450 -21.160 0.952 1.00 77.25 118 VAL A CA 1
ATOM 889 C C . VAL A 1 118 ? -16.584 -20.293 0.415 1.00 77.25 118 VAL A C 1
ATOM 891 O O . VAL A 1 118 ? -17.665 -20.296 0.990 1.00 77.25 118 VAL A O 1
ATOM 894 N N . ALA A 1 119 ? -16.380 -19.630 -0.727 1.00 77.12 119 ALA A N 1
ATOM 895 C CA . ALA A 1 119 ? -17.445 -18.883 -1.397 1.00 77.12 119 ALA A CA 1
ATOM 896 C C . ALA A 1 119 ? -18.632 -19.794 -1.763 1.00 77.12 119 ALA A C 1
ATOM 898 O O . ALA A 1 119 ? -19.780 -19.441 -1.504 1.00 77.12 119 ALA A O 1
ATOM 899 N N . LEU A 1 120 ? -18.354 -20.990 -2.299 1.00 84.38 120 LEU A N 1
ATOM 900 C CA . LEU A 1 120 ? -19.380 -21.978 -2.634 1.00 84.38 120 LEU A CA 1
ATOM 901 C C . LEU A 1 120 ? -20.128 -22.481 -1.393 1.00 84.38 120 LEU A C 1
ATOM 903 O O . LEU A 1 120 ? -21.348 -22.604 -1.430 1.00 84.38 120 LEU A O 1
ATOM 907 N N . LEU A 1 121 ? -19.416 -22.740 -0.292 1.00 86.88 121 LEU A N 1
ATOM 908 C CA . LEU A 1 121 ? -20.031 -23.171 0.964 1.00 86.88 121 LEU A CA 1
ATOM 909 C C . LEU A 1 121 ? -20.969 -22.094 1.528 1.00 86.88 121 LEU A C 1
ATOM 911 O O . LEU A 1 121 ? -22.098 -22.400 1.900 1.00 86.88 121 LEU A O 1
ATOM 915 N N . VAL A 1 122 ? -20.525 -20.832 1.557 1.00 84.31 122 VAL A N 1
ATOM 916 C CA . VAL A 1 122 ? -21.348 -19.700 2.014 1.00 84.31 122 VAL A CA 1
ATOM 917 C C . VAL A 1 122 ? -22.588 -19.546 1.134 1.00 84.31 122 VAL A C 1
ATOM 919 O O . VAL A 1 122 ? -23.688 -19.375 1.656 1.00 84.31 122 VAL A O 1
ATOM 922 N N . LEU A 1 123 ? -22.437 -19.672 -0.188 1.00 88.06 123 LEU A N 1
ATOM 923 C CA . LEU A 1 123 ? -23.558 -19.615 -1.125 1.00 88.06 123 LEU A CA 1
ATOM 924 C C . LEU A 1 123 ? -24.562 -20.756 -0.888 1.00 88.06 123 LEU A C 1
ATOM 926 O O . LEU A 1 123 ? -25.768 -20.520 -0.890 1.00 88.06 123 LEU A O 1
ATOM 930 N N . LEU A 1 124 ? -24.073 -21.975 -0.641 1.00 91.94 124 LEU A N 1
ATOM 931 C CA . LEU A 1 124 ? -24.910 -23.141 -0.355 1.00 91.94 124 LEU A CA 1
ATOM 932 C C . LEU A 1 124 ? -25.700 -22.963 0.948 1.00 91.94 124 LEU A C 1
ATOM 934 O O . LEU A 1 124 ? -26.899 -23.231 0.982 1.00 91.94 124 LEU A O 1
ATOM 938 N N . LEU A 1 125 ? -25.044 -22.477 2.006 1.00 92.75 125 LEU A N 1
ATOM 939 C CA . LEU A 1 125 ? -25.692 -22.196 3.289 1.00 92.75 125 LEU A CA 1
ATOM 940 C C . LEU A 1 125 ? -26.766 -21.113 3.150 1.00 92.75 125 LEU A C 1
ATOM 942 O O . LEU A 1 125 ? -27.860 -21.263 3.694 1.00 92.75 125 LEU A O 1
ATOM 946 N N . LEU A 1 126 ? -26.485 -20.058 2.381 1.00 90.44 126 LEU A N 1
ATOM 947 C CA . LEU A 1 126 ? -27.453 -18.999 2.108 1.00 90.44 126 LEU A CA 1
ATOM 948 C C . LEU A 1 126 ? -28.668 -19.533 1.334 1.00 90.44 126 LEU A C 1
ATOM 950 O O . LEU A 1 126 ? -29.805 -19.242 1.701 1.00 90.44 126 LEU A O 1
ATOM 954 N N . ALA A 1 127 ? -28.446 -20.360 0.309 1.00 91.06 127 ALA A N 1
ATOM 955 C CA . ALA A 1 127 ? -29.523 -20.988 -0.453 1.00 91.06 127 ALA A CA 1
ATOM 956 C C . ALA A 1 127 ? -30.397 -21.895 0.430 1.00 91.06 127 ALA A C 1
ATOM 958 O O . ALA A 1 127 ? -31.624 -21.828 0.359 1.00 91.06 127 ALA A O 1
ATOM 959 N N . LEU A 1 128 ? -29.782 -22.697 1.306 1.00 92.94 128 LEU A N 1
ATOM 960 C CA . LEU A 1 128 ? -30.505 -23.578 2.223 1.00 92.94 128 LEU A CA 1
ATOM 961 C C . LEU A 1 128 ? -31.354 -22.784 3.225 1.00 92.94 128 LEU A C 1
ATOM 963 O O . LEU A 1 128 ? -32.503 -23.144 3.473 1.00 92.94 128 LEU A O 1
ATOM 967 N N . ALA A 1 129 ? -30.820 -21.678 3.753 1.00 90.88 129 ALA A N 1
ATOM 968 C CA . ALA A 1 129 ? -31.558 -20.788 4.642 1.00 90.88 129 ALA A CA 1
ATOM 969 C C . ALA A 1 129 ? -32.790 -20.187 3.942 1.00 90.88 129 ALA A C 1
ATOM 971 O O . ALA A 1 129 ? -33.885 -20.193 4.507 1.00 90.88 129 ALA A O 1
ATOM 972 N N . ILE A 1 130 ? -32.649 -19.738 2.690 1.00 92.00 130 ILE A N 1
ATOM 973 C CA . ILE A 1 130 ? -33.764 -19.200 1.893 1.00 92.00 130 ILE A CA 1
ATOM 974 C C . ILE A 1 130 ? -34.847 -20.267 1.680 1.00 92.00 130 ILE A C 1
ATOM 976 O O . ILE A 1 130 ? -36.025 -19.999 1.917 1.00 92.00 130 ILE A O 1
ATOM 980 N N . ILE A 1 131 ? -34.457 -21.488 1.294 1.00 92.50 131 ILE A N 1
ATOM 981 C CA . ILE A 1 131 ? -35.389 -22.609 1.093 1.00 92.50 131 ILE A CA 1
ATOM 982 C C . ILE A 1 131 ? -36.131 -22.943 2.392 1.00 92.50 131 ILE A C 1
ATOM 984 O O . ILE A 1 131 ? -37.354 -23.066 2.383 1.00 92.50 131 ILE A O 1
ATOM 988 N N . ALA A 1 132 ? -35.418 -23.042 3.516 1.00 89.94 132 ALA A N 1
ATOM 989 C CA . ALA A 1 132 ? -36.030 -23.315 4.813 1.00 89.94 132 ALA A CA 1
ATOM 990 C C . ALA A 1 132 ? -37.052 -22.231 5.193 1.00 89.94 132 ALA A C 1
ATOM 992 O O . ALA A 1 132 ? -38.160 -22.546 5.624 1.00 89.94 132 ALA A O 1
ATOM 993 N N . THR A 1 133 ? -36.714 -20.960 4.961 1.00 90.00 133 THR A N 1
ATOM 994 C CA . THR A 1 133 ? -37.609 -19.829 5.245 1.00 90.00 133 THR A CA 1
ATOM 995 C C . THR A 1 133 ? -38.871 -19.882 4.377 1.00 90.00 133 THR A C 1
ATOM 997 O O . THR A 1 133 ? -39.973 -19.655 4.874 1.00 90.00 133 THR A O 1
ATOM 1000 N N . LEU A 1 134 ? -38.732 -20.235 3.095 1.00 90.38 134 LEU A N 1
ATOM 1001 C CA . LEU A 1 134 ? -39.860 -20.417 2.177 1.00 90.38 134 LEU A CA 1
ATOM 1002 C C . LEU A 1 134 ? -40.785 -21.552 2.625 1.00 90.38 134 LEU A C 1
ATOM 1004 O O . LEU A 1 134 ? -41.996 -21.355 2.673 1.00 90.38 134 LEU A O 1
ATOM 1008 N N . ILE A 1 135 ? -40.231 -22.708 3.001 1.00 90.38 135 ILE A N 1
ATOM 1009 C CA . ILE A 1 135 ? -41.014 -23.859 3.475 1.00 90.38 135 ILE A CA 1
ATOM 1010 C C . ILE A 1 135 ? -41.811 -23.485 4.727 1.00 90.38 135 ILE A C 1
ATOM 1012 O O . ILE A 1 135 ? -43.021 -23.700 4.773 1.00 90.38 135 ILE A O 1
ATOM 1016 N N . VAL A 1 136 ? -41.157 -22.868 5.717 1.00 88.00 136 VAL A N 1
ATOM 1017 C CA . VAL A 1 136 ? -41.823 -22.414 6.946 1.00 88.00 136 VAL A CA 1
ATOM 1018 C C . VAL A 1 136 ? -42.925 -21.401 6.629 1.00 88.00 136 VAL A C 1
ATOM 1020 O O . VAL A 1 136 ? -44.023 -21.504 7.168 1.00 88.00 136 VAL A O 1
ATOM 1023 N N . SER A 1 137 ? -42.677 -20.457 5.717 1.00 82.62 137 SER A N 1
ATOM 1024 C CA . SER A 1 137 ? -43.679 -19.461 5.321 1.00 82.62 137 SER A CA 1
ATOM 1025 C C . SER A 1 137 ? -44.874 -20.059 4.577 1.00 82.62 137 SER A C 1
ATOM 1027 O O . SER A 1 137 ? -45.961 -19.489 4.661 1.00 82.62 137 SER A O 1
ATOM 1029 N N . VAL A 1 138 ? -44.690 -21.142 3.818 1.00 83.62 138 VAL A N 1
ATOM 1030 C CA . VAL A 1 138 ? -45.783 -21.842 3.127 1.00 83.62 138 VAL A CA 1
ATOM 1031 C C . VAL A 1 138 ? -46.628 -22.615 4.135 1.00 83.62 138 VAL A C 1
ATOM 1033 O O . VAL A 1 138 ? -47.848 -22.499 4.105 1.00 83.62 138 VAL A O 1
ATOM 1036 N N . ILE A 1 139 ? -45.993 -23.325 5.071 1.00 82.00 139 ILE A N 1
ATOM 1037 C CA . ILE A 1 139 ? -46.692 -24.074 6.126 1.00 82.00 139 ILE A CA 1
ATOM 1038 C C . ILE A 1 139 ? -47.466 -23.130 7.056 1.00 82.00 139 ILE A C 1
ATOM 1040 O O . ILE A 1 139 ? -48.574 -23.447 7.455 1.00 82.00 139 ILE A O 1
ATOM 1044 N N . ALA A 1 140 ? -46.918 -21.959 7.386 1.00 73.50 140 ALA A N 1
ATOM 1045 C CA . ALA A 1 140 ? -47.578 -20.999 8.274 1.00 73.50 140 ALA A CA 1
ATOM 1046 C C . ALA A 1 140 ? -48.756 -20.238 7.628 1.00 73.50 140 ALA A C 1
ATOM 1048 O O . ALA A 1 140 ? -49.467 -19.520 8.329 1.00 73.50 140 ALA A O 1
ATOM 1049 N N . ARG A 1 141 ? -48.930 -20.325 6.302 1.00 68.19 141 ARG A N 1
ATOM 1050 C CA . ARG A 1 141 ? -49.995 -19.635 5.548 1.00 68.19 141 ARG A CA 1
ATOM 1051 C C . ARG A 1 141 ? -51.075 -20.572 4.994 1.00 68.19 141 ARG A C 1
ATOM 1053 O O . ARG A 1 141 ? -52.061 -20.055 4.472 1.00 68.19 141 ARG A O 1
ATOM 1060 N N . GLY A 1 142 ? -50.865 -21.887 5.046 1.00 56.06 142 GLY A N 1
ATOM 1061 C CA . GLY A 1 142 ? -51.847 -22.908 4.662 1.00 56.06 142 GLY A CA 1
ATOM 1062 C C . GLY A 1 142 ? -52.621 -23.404 5.869 1.00 56.06 142 GLY A C 1
ATOM 1063 O O . GLY A 1 142 ? -53.829 -23.665 5.698 1.00 56.06 142 GLY A O 1
#

Sequence (142 aa):
MLLVVGHPGIGAGLEALLRIEERYDTRRVQSLEQVRAGVDGWTADVALVDGVLVEVGRTEALAMPTIVLSGNAMDGARLASRLPAGRGWLRKDATADDLRRGIERALVRSRRGVPPRVALLVLLLLALAIIATLIVSVIARG